Protein AF-A0A538U7N7-F1 (afdb_monomer_lite)

Structure (mmCIF, N/CA/C/O backbone):
data_AF-A0A538U7N7-F1
#
_entry.id   AF-A0A538U7N7-F1
#
loop_
_atom_site.group_PDB
_atom_site.id
_atom_site.type_symbol
_atom_site.label_atom_id
_atom_site.label_alt_id
_atom_site.label_comp_id
_atom_site.label_asym_id
_atom_site.label_entity_id
_atom_site.label_seq_id
_atom_site.pdbx_PDB_ins_code
_atom_site.Cartn_x
_atom_site.Cartn_y
_atom_site.Cartn_z
_atom_site.occupancy
_atom_site.B_iso_or_equiv
_atom_site.auth_seq_id
_atom_site.auth_comp_id
_atom_site.auth_asym_id
_atom_site.auth_atom_id
_atom_site.pdbx_PDB_model_num
ATOM 1 N N . MET A 1 1 ? 27.639 -1.918 -2.775 1.00 50.41 1 MET A N 1
ATOM 2 C CA . MET A 1 1 ? 27.312 -0.479 -2.651 1.00 50.41 1 MET A CA 1
ATOM 3 C C . MET A 1 1 ? 26.416 -0.218 -1.433 1.00 50.41 1 MET A C 1
ATOM 5 O O . MET A 1 1 ? 25.503 0.589 -1.516 1.00 50.41 1 MET A O 1
ATOM 9 N N . PHE A 1 2 ? 26.671 -0.870 -0.293 1.00 56.72 2 PHE A N 1
ATOM 10 C CA . PHE A 1 2 ? 26.079 -0.452 0.978 1.00 56.72 2 PHE A CA 1
ATOM 11 C C . PHE A 1 2 ? 27.094 0.478 1.628 1.00 56.72 2 PHE A C 1
ATOM 13 O O . PHE A 1 2 ? 28.226 0.063 1.870 1.00 56.72 2 PHE A O 1
ATOM 20 N N . SER A 1 3 ? 26.732 1.745 1.812 1.00 66.44 3 SER A N 1
ATOM 21 C CA . SER A 1 3 ? 27.515 2.624 2.670 1.00 66.44 3 SER A CA 1
ATOM 22 C C . SER A 1 3 ? 27.408 2.059 4.084 1.00 66.44 3 SER A C 1
ATOM 24 O O . SER A 1 3 ? 26.305 1.891 4.594 1.00 66.44 3 SER A O 1
ATOM 26 N N . SER A 1 4 ? 28.526 1.721 4.725 1.00 73.62 4 SER A N 1
ATOM 27 C CA . SER A 1 4 ? 28.544 1.279 6.129 1.00 73.62 4 SER A CA 1
ATOM 28 C C . SER A 1 4 ? 28.386 2.474 7.075 1.00 73.62 4 SER A C 1
ATOM 30 O O . SER A 1 4 ? 29.116 2.603 8.055 1.00 73.62 4 SER A O 1
ATOM 32 N N . SER A 1 5 ? 27.482 3.396 6.744 1.00 86.50 5 SER A N 1
ATOM 33 C CA . SER A 1 5 ? 27.194 4.567 7.554 1.00 86.50 5 SER A CA 1
ATOM 34 C C . SER A 1 5 ? 26.445 4.117 8.810 1.00 86.50 5 SER A C 1
ATOM 36 O O . SER A 1 5 ? 25.390 3.486 8.695 1.00 86.50 5 SER A O 1
ATOM 38 N N . PRO A 1 6 ? 26.934 4.446 10.019 1.00 88.25 6 PRO A N 1
ATOM 39 C CA . PRO A 1 6 ? 26.208 4.164 11.256 1.00 88.25 6 PRO A CA 1
ATOM 40 C C . PRO A 1 6 ? 24.798 4.775 11.279 1.00 88.25 6 PRO A C 1
ATOM 42 O O . PRO A 1 6 ? 23.907 4.241 11.937 1.00 88.25 6 PRO A O 1
ATOM 45 N N . LEU A 1 7 ? 24.577 5.867 10.535 1.00 89.94 7 LEU A N 1
ATOM 46 C CA . LEU A 1 7 ? 23.271 6.521 10.426 1.00 89.94 7 LEU A CA 1
ATOM 47 C C . LEU A 1 7 ? 22.249 5.655 9.680 1.00 89.94 7 LEU A C 1
ATOM 49 O O . LEU A 1 7 ? 21.102 5.574 10.113 1.00 89.94 7 LEU A O 1
ATOM 53 N N . ASP A 1 8 ? 22.660 4.965 8.616 1.00 91.06 8 ASP A N 1
ATOM 54 C CA . ASP A 1 8 ? 21.761 4.135 7.804 1.00 91.06 8 ASP A CA 1
ATOM 55 C C . ASP A 1 8 ? 21.240 2.956 8.635 1.00 91.06 8 ASP A C 1
ATOM 57 O O . ASP A 1 8 ? 20.038 2.686 8.686 1.00 91.06 8 ASP A O 1
ATOM 61 N N . TRP A 1 9 ? 22.139 2.310 9.382 1.00 92.12 9 TRP A N 1
ATOM 62 C CA . TRP A 1 9 ? 21.781 1.253 10.327 1.00 92.12 9 TRP A CA 1
ATOM 63 C C . TRP A 1 9 ? 20.920 1.764 11.482 1.00 92.12 9 TRP A C 1
ATOM 65 O O . TRP A 1 9 ? 19.987 1.073 11.894 1.00 92.12 9 TRP A O 1
ATOM 75 N N . GLY A 1 10 ? 21.183 2.981 11.967 1.00 94.62 10 GLY A N 1
ATOM 76 C CA . GLY A 1 10 ? 20.338 3.647 12.956 1.00 94.62 10 GLY A CA 1
ATOM 77 C C . GLY A 1 10 ? 18.899 3.833 12.466 1.00 94.62 10 GLY A C 1
ATOM 78 O O . GLY A 1 10 ? 17.961 3.514 13.195 1.00 94.62 10 GLY A O 1
ATOM 79 N N . LEU A 1 11 ? 18.711 4.274 11.217 1.00 94.06 11 LEU A N 1
ATOM 80 C CA . LEU A 1 11 ? 17.386 4.442 10.606 1.00 94.06 11 LEU A CA 1
ATOM 81 C C . LEU A 1 11 ? 16.656 3.106 10.427 1.00 94.06 11 LEU A C 1
ATOM 83 O O . LEU A 1 11 ? 15.468 3.008 10.740 1.00 94.06 11 LEU A O 1
ATOM 87 N N . VAL A 1 12 ? 17.363 2.067 9.976 1.00 94.06 12 VAL A N 1
ATOM 88 C CA . VAL A 1 12 ? 16.797 0.717 9.838 1.00 94.06 12 VAL A CA 1
ATOM 89 C C . VAL A 1 12 ? 16.360 0.172 11.201 1.00 94.06 12 VAL A C 1
ATOM 91 O O . VAL A 1 12 ? 15.230 -0.298 11.345 1.00 94.06 12 VAL A O 1
ATOM 94 N N . ALA A 1 13 ? 17.212 0.281 12.223 1.00 95.50 13 ALA A N 1
ATOM 95 C CA . ALA A 1 13 ? 16.880 -0.154 13.577 1.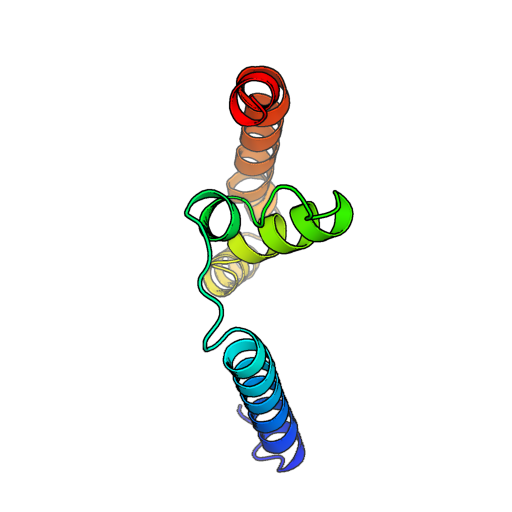00 95.50 13 ALA A CA 1
ATOM 96 C C . ALA A 1 13 ? 15.683 0.623 14.149 1.00 95.50 13 ALA A C 1
ATOM 98 O O . ALA A 1 13 ? 14.772 0.016 14.714 1.00 95.50 13 ALA A O 1
ATOM 99 N N . ALA A 1 14 ? 15.640 1.944 13.950 1.00 96.56 14 ALA A N 1
ATOM 100 C CA . ALA A 1 14 ? 14.522 2.783 14.376 1.00 96.56 14 ALA A CA 1
ATOM 101 C C . ALA A 1 14 ? 13.203 2.381 13.696 1.00 96.56 14 ALA A C 1
ATOM 103 O O . ALA A 1 14 ? 12.170 2.309 14.364 1.00 96.56 14 ALA A O 1
ATOM 104 N N . TYR A 1 15 ? 13.233 2.060 12.400 1.00 95.81 15 TYR A N 1
ATOM 105 C CA . TYR A 1 15 ? 12.067 1.564 11.667 1.00 95.81 15 TYR A CA 1
ATOM 106 C C . TYR A 1 15 ? 11.531 0.253 12.262 1.00 95.81 15 TYR A C 1
ATOM 108 O O . TYR A 1 15 ? 10.343 0.158 12.580 1.00 95.81 15 TYR A O 1
ATOM 116 N N . PHE A 1 16 ? 12.395 -0.741 12.491 1.00 96.62 16 PHE A N 1
ATOM 117 C CA . PHE A 1 16 ? 11.975 -2.010 13.095 1.00 96.62 16 PHE A CA 1
ATOM 118 C C . PHE A 1 16 ? 11.504 -1.849 14.545 1.00 96.62 16 PHE A C 1
ATOM 120 O O . PHE A 1 16 ? 10.506 -2.460 14.933 1.00 96.62 16 PHE A O 1
ATOM 127 N N . ALA A 1 17 ? 12.160 -0.996 15.336 1.00 96.81 17 ALA A N 1
ATOM 128 C CA . ALA A 1 17 ? 11.731 -0.683 16.697 1.00 96.81 17 ALA A CA 1
ATOM 129 C C . ALA A 1 17 ? 10.347 -0.016 16.715 1.00 96.81 17 ALA A C 1
ATOM 131 O O . ALA A 1 17 ? 9.497 -0.373 17.534 1.00 96.81 17 ALA A O 1
ATOM 132 N N . PHE A 1 18 ? 10.085 0.901 15.779 1.00 96.12 18 PHE A N 1
ATOM 133 C CA . PHE A 1 18 ? 8.769 1.508 15.603 1.00 96.12 18 PHE A CA 1
ATOM 134 C C . PHE A 1 18 ? 7.702 0.456 15.273 1.00 96.12 18 PHE A C 1
ATOM 136 O O . PHE A 1 18 ? 6.654 0.432 15.922 1.00 96.12 18 PHE A O 1
ATOM 143 N N . LEU A 1 19 ? 7.973 -0.456 14.332 1.00 94.31 19 LEU A N 1
ATOM 144 C CA . L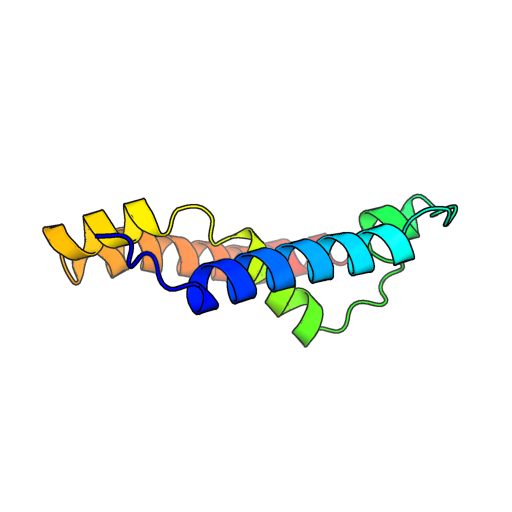EU A 1 19 ? 7.050 -1.549 14.003 1.00 94.31 19 LEU A CA 1
ATOM 145 C C . LEU A 1 19 ? 6.770 -2.452 15.211 1.00 94.31 19 LEU A C 1
ATOM 147 O O . LEU A 1 19 ? 5.610 -2.764 15.487 1.00 94.31 19 LEU A O 1
ATOM 151 N N . ALA A 1 20 ? 7.807 -2.828 15.961 1.00 95.00 20 ALA A N 1
ATOM 152 C CA . ALA A 1 20 ? 7.667 -3.636 17.168 1.00 95.00 20 ALA A CA 1
ATOM 153 C C . ALA A 1 20 ? 6.824 -2.920 18.237 1.00 95.00 20 ALA A C 1
ATOM 155 O O . ALA A 1 20 ? 5.941 -3.533 18.837 1.00 95.00 20 ALA A O 1
ATOM 156 N N . ALA A 1 21 ? 7.027 -1.614 18.432 1.00 94.81 21 ALA A N 1
ATOM 157 C CA . ALA A 1 21 ? 6.235 -0.809 19.359 1.00 94.81 21 ALA A CA 1
ATOM 158 C C . ALA A 1 21 ? 4.756 -0.721 18.938 1.00 94.81 21 ALA A C 1
ATOM 160 O O . ALA A 1 21 ? 3.864 -0.827 19.785 1.00 94.81 21 ALA A O 1
ATOM 161 N N . VAL A 1 22 ? 4.475 -0.557 17.639 1.00 91.88 22 VAL A N 1
ATOM 162 C CA . VAL A 1 22 ? 3.103 -0.570 17.100 1.00 91.88 22 VAL A CA 1
ATOM 163 C C . VAL A 1 22 ? 2.447 -1.934 17.322 1.00 91.88 22 VAL A C 1
ATOM 165 O O . VAL A 1 22 ? 1.309 -1.993 17.792 1.00 91.88 22 VAL A O 1
ATOM 168 N N . TRP A 1 23 ? 3.164 -3.022 17.043 1.00 89.06 23 TRP A N 1
ATOM 169 C CA . TRP A 1 23 ? 2.668 -4.384 17.239 1.00 89.06 23 TRP A CA 1
ATOM 170 C C . TRP A 1 23 ? 2.386 -4.694 18.713 1.00 89.06 23 TRP A C 1
ATOM 172 O O . TRP A 1 23 ? 1.310 -5.196 19.045 1.00 89.06 23 TRP A O 1
ATOM 182 N N . TRP A 1 24 ? 3.288 -4.296 19.615 1.00 91.88 24 TRP A N 1
ATOM 183 C CA . TRP A 1 24 ? 3.117 -4.477 21.057 1.00 91.88 24 TRP A CA 1
ATOM 184 C C . TRP A 1 24 ? 1.854 -3.777 21.579 1.00 91.88 24 TRP A C 1
ATOM 186 O O . TRP A 1 24 ? 1.131 -4.329 22.404 1.00 91.88 24 TRP A O 1
ATOM 196 N N . ARG A 1 25 ? 1.508 -2.592 21.055 1.00 84.44 25 ARG A N 1
ATOM 197 C CA . ARG A 1 25 ? 0.263 -1.878 21.418 1.00 84.44 25 ARG A CA 1
ATOM 198 C C . ARG A 1 25 ? -1.021 -2.618 21.011 1.00 84.44 25 ARG A C 1
ATOM 200 O O . ARG A 1 25 ? -2.101 -2.295 21.517 1.00 84.44 25 ARG A O 1
ATOM 207 N N . GLY A 1 26 ? -0.928 -3.563 20.078 1.00 75.88 26 GLY A N 1
ATOM 208 C CA . GLY A 1 26 ? -2.025 -4.443 19.670 1.00 75.88 26 GLY A CA 1
ATOM 209 C C . GLY A 1 26 ? -2.110 -5.741 20.477 1.00 75.88 26 GLY A C 1
ATOM 210 O O . GLY A 1 26 ? -3.162 -6.383 20.475 1.00 75.88 26 GLY A O 1
ATOM 211 N N . PHE A 1 27 ? -1.041 -6.114 21.186 1.00 73.50 27 PHE A N 1
ATOM 212 C CA . PHE A 1 27 ? -0.957 -7.359 21.945 1.00 73.50 27 PHE A CA 1
ATOM 213 C C . PHE A 1 27 ? -1.895 -7.335 23.163 1.00 73.50 27 PHE A C 1
ATOM 215 O O . PHE A 1 27 ? -1.933 -6.369 23.921 1.00 73.50 27 PHE A O 1
ATOM 222 N N . GLY A 1 28 ? -2.687 -8.396 23.345 1.00 68.75 28 GLY A N 1
ATOM 223 C CA . GLY A 1 28 ? -3.601 -8.551 24.488 1.00 68.75 28 GLY A CA 1
ATOM 224 C C . GLY A 1 28 ? -5.025 -8.016 24.292 1.00 68.75 28 GLY A C 1
ATOM 225 O O . GLY A 1 28 ? -5.873 -8.214 25.163 1.00 68.75 28 GLY A O 1
ATOM 226 N N . LYS A 1 29 ? -5.346 -7.394 23.150 1.00 74.69 29 LYS A N 1
ATOM 227 C CA . LYS A 1 29 ? -6.735 -7.029 22.829 1.00 74.69 29 LYS A CA 1
ATOM 228 C C . LYS A 1 29 ? -7.502 -8.274 22.370 1.00 74.69 29 LYS A C 1
ATOM 230 O O . LYS A 1 29 ? -7.167 -8.859 21.344 1.00 74.69 29 LYS A O 1
ATOM 235 N N . ARG A 1 30 ? -8.557 -8.668 23.097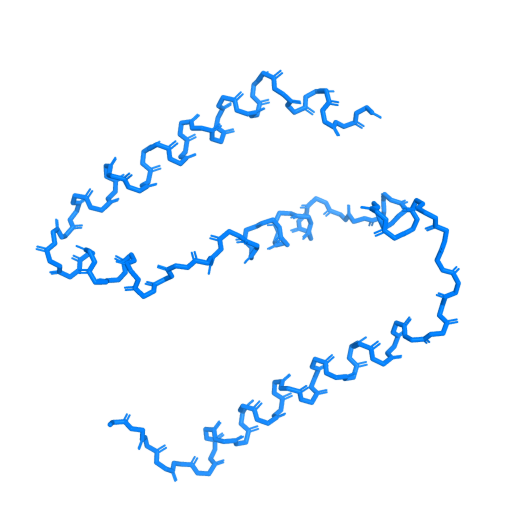 1.00 70.25 30 ARG A N 1
ATOM 236 C CA . ARG A 1 30 ? -9.553 -9.630 22.589 1.00 70.25 30 ARG A CA 1
ATOM 237 C C . ARG A 1 30 ? -10.345 -8.949 21.476 1.00 70.25 30 ARG A C 1
ATOM 239 O O . ARG A 1 30 ? -11.294 -8.222 21.749 1.00 70.25 30 ARG A O 1
ATOM 246 N N . ALA A 1 31 ? -9.902 -9.131 20.238 1.00 76.69 31 ALA A N 1
ATOM 247 C CA . ALA A 1 31 ? -10.608 -8.635 19.070 1.00 76.69 31 ALA A CA 1
ATOM 248 C C . ALA A 1 31 ? -11.750 -9.592 18.720 1.00 76.69 31 ALA A C 1
ATOM 250 O O . ALA A 1 31 ? -11.546 -10.801 18.592 1.00 76.69 31 ALA A O 1
ATOM 251 N N . THR A 1 32 ? -12.951 -9.050 18.547 1.00 84.69 32 THR A N 1
ATOM 252 C CA . THR A 1 32 ? -14.053 -9.782 17.918 1.00 84.69 32 THR A CA 1
ATOM 253 C C . THR A 1 32 ? -13.696 -10.055 16.453 1.00 84.69 32 THR A C 1
ATOM 255 O O . THR A 1 32 ? -12.892 -9.331 15.865 1.00 84.69 32 THR A O 1
ATOM 258 N N . THR A 1 33 ? -14.324 -11.038 15.804 1.00 83.62 33 THR A N 1
ATOM 259 C CA . THR A 1 33 ? -14.099 -11.320 14.372 1.00 83.62 33 THR A CA 1
ATOM 260 C C . THR A 1 33 ? -14.267 -10.073 13.494 1.00 83.62 33 THR A C 1
ATOM 262 O O . THR A 1 33 ? -13.471 -9.842 12.589 1.00 83.62 33 THR A O 1
ATOM 265 N N . LEU A 1 34 ? -15.249 -9.216 13.799 1.00 83.31 34 LEU A N 1
ATOM 266 C CA . LEU A 1 34 ? -15.453 -7.940 13.101 1.00 83.31 34 LEU A CA 1
ATOM 267 C C . LEU A 1 34 ? -14.323 -6.927 13.349 1.00 83.31 34 LEU A C 1
ATOM 269 O O . LEU A 1 34 ? -13.944 -6.190 12.440 1.00 83.31 34 LEU A O 1
ATOM 273 N N . ASP A 1 35 ? -13.761 -6.892 14.555 1.00 84.69 35 ASP A N 1
ATOM 274 C CA . ASP A 1 35 ? -12.637 -6.008 14.871 1.00 84.69 35 ASP A CA 1
ATOM 275 C C . ASP A 1 35 ? -11.358 -6.466 14.168 1.00 84.69 35 ASP A C 1
ATOM 277 O O . ASP A 1 35 ? -10.568 -5.635 13.734 1.00 84.69 35 ASP A O 1
ATOM 281 N N . TYR A 1 36 ? -11.173 -7.777 14.005 1.00 83.62 36 TYR A N 1
ATOM 282 C CA . TYR A 1 36 ? -10.013 -8.328 13.309 1.00 83.62 36 TYR A CA 1
ATOM 283 C C . TYR A 1 36 ? -10.115 -8.185 11.782 1.00 83.62 36 TYR A C 1
ATOM 285 O O . TYR A 1 36 ? -9.153 -7.772 11.143 1.00 83.62 36 TYR A O 1
ATOM 293 N N . LEU A 1 37 ? -11.278 -8.487 11.191 1.00 84.12 37 LEU A N 1
ATOM 294 C CA . LEU A 1 37 ? -11.440 -8.510 9.730 1.00 84.12 37 LEU A CA 1
ATOM 295 C C . LEU A 1 37 ? -11.653 -7.127 9.108 1.00 84.12 37 LEU A C 1
ATOM 297 O O . LEU A 1 37 ? -11.166 -6.870 8.012 1.00 84.12 37 LEU A O 1
ATOM 301 N N . VAL A 1 38 ? -12.404 -6.244 9.773 1.00 84.25 38 VAL A N 1
ATOM 302 C CA . VAL A 1 38 ? -12.785 -4.934 9.210 1.00 84.25 38 VAL A CA 1
ATOM 303 C C . VAL A 1 38 ? -12.428 -3.764 10.121 1.00 84.25 38 VAL A C 1
ATOM 305 O O . VAL A 1 38 ? -12.917 -2.654 9.903 1.00 84.25 38 VAL A O 1
ATOM 308 N N . ALA A 1 39 ? -11.604 -3.986 11.154 1.00 84.75 39 ALA A N 1
ATOM 309 C CA . ALA A 1 39 ? -11.238 -2.961 12.137 1.00 84.75 39 ALA A CA 1
ATOM 310 C C . ALA A 1 39 ? -12.469 -2.233 12.721 1.00 84.75 39 ALA A C 1
ATOM 312 O O . ALA A 1 39 ? -12.447 -1.022 12.964 1.00 84.75 39 ALA A O 1
ATOM 313 N N . GLY A 1 40 ? -13.590 -2.955 12.860 1.00 81.19 40 GLY A N 1
ATOM 314 C CA . GLY A 1 40 ? -14.867 -2.403 13.315 1.00 81.19 40 GLY A CA 1
ATOM 315 C C . GLY A 1 40 ? -15.438 -1.296 12.415 1.00 81.19 40 GLY A C 1
ATOM 316 O O . GLY A 1 40 ? -16.176 -0.446 12.907 1.00 81.19 40 GLY A O 1
ATOM 317 N N . ARG A 1 41 ? -15.068 -1.259 11.124 1.00 83.50 41 ARG A N 1
ATOM 318 C CA . ARG A 1 41 ? -15.428 -0.210 10.146 1.00 83.50 41 ARG A CA 1
ATOM 319 C C . ARG A 1 41 ? -14.996 1.207 10.565 1.00 83.50 41 ARG A C 1
ATOM 321 O O . ARG A 1 41 ? -15.603 2.190 10.153 1.00 83.50 41 ARG A O 1
ATOM 328 N N . ARG A 1 42 ? -13.933 1.323 11.372 1.00 85.94 42 ARG A N 1
ATOM 329 C CA . ARG A 1 42 ? -13.412 2.609 11.886 1.00 85.94 42 ARG A CA 1
ATOM 330 C C . ARG A 1 42 ? -12.353 3.254 10.989 1.00 85.94 42 ARG A C 1
ATOM 332 O O . ARG A 1 42 ? -11.913 4.366 11.266 1.00 85.94 42 ARG A O 1
ATOM 339 N N . VAL A 1 43 ? -11.908 2.556 9.944 1.00 88.00 43 VAL A N 1
ATOM 340 C CA . VAL A 1 43 ? -10.859 3.039 9.040 1.00 88.00 43 VAL A CA 1
ATOM 341 C C . VAL A 1 43 ? -11.433 4.135 8.148 1.00 88.00 43 VAL A C 1
ATOM 343 O O . VAL A 1 43 ? -12.391 3.912 7.410 1.00 88.00 43 VAL A O 1
ATOM 346 N N . THR A 1 44 ? -10.847 5.328 8.220 1.00 92.00 44 THR A N 1
ATOM 347 C CA . THR A 1 44 ? -11.232 6.448 7.359 1.00 92.00 44 THR A CA 1
ATOM 348 C C . THR A 1 44 ? -10.839 6.168 5.910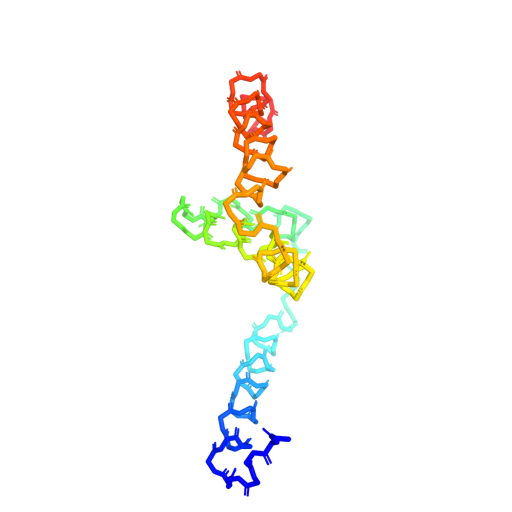 1.00 92.00 44 THR A C 1
ATOM 350 O O . THR A 1 44 ? -9.896 5.425 5.645 1.00 92.00 44 THR A O 1
ATOM 353 N N . LEU A 1 45 ? -11.528 6.795 4.953 1.00 89.88 45 LEU A N 1
ATOM 354 C CA . LEU A 1 45 ? -11.233 6.609 3.530 1.00 89.88 45 LEU A CA 1
ATOM 355 C C . LEU A 1 45 ? -9.748 6.861 3.177 1.00 89.88 45 LEU A C 1
ATOM 357 O O . LEU A 1 45 ? -9.174 6.016 2.492 1.00 89.88 45 LEU A O 1
ATOM 361 N N . PRO A 1 46 ? -9.080 7.929 3.666 1.00 93.31 46 PRO A N 1
ATOM 362 C CA . PRO A 1 46 ? -7.664 8.145 3.367 1.00 93.31 46 PRO A CA 1
ATOM 363 C C . PRO A 1 46 ? -6.761 7.046 3.934 1.00 93.31 46 PRO A C 1
ATOM 365 O O . PRO A 1 46 ? -5.856 6.579 3.247 1.00 93.31 46 PRO A O 1
ATOM 368 N N . ALA A 1 47 ? -7.029 6.594 5.164 1.00 91.38 47 ALA A N 1
ATOM 369 C CA . ALA A 1 47 ? -6.271 5.510 5.782 1.00 91.38 47 ALA A CA 1
ATOM 370 C C . ALA A 1 47 ? -6.474 4.189 5.027 1.00 91.38 47 ALA A C 1
ATOM 372 O O . ALA A 1 47 ? -5.508 3.475 4.772 1.00 91.38 47 ALA A O 1
ATOM 373 N N . PHE A 1 48 ? -7.707 3.903 4.600 1.00 90.06 48 PHE A N 1
ATOM 374 C CA . PHE A 1 48 ? -8.031 2.726 3.799 1.00 90.06 48 PHE A CA 1
ATOM 375 C C . PHE A 1 48 ? -7.280 2.729 2.462 1.00 90.06 48 PHE A C 1
ATOM 377 O O . PHE A 1 48 ? -6.631 1.739 2.123 1.00 90.06 48 PHE A O 1
ATOM 384 N N . VAL A 1 49 ? -7.302 3.855 1.739 1.00 91.50 49 VAL A N 1
ATOM 385 C CA . VAL A 1 49 ? -6.557 4.017 0.480 1.00 91.50 49 VAL A CA 1
ATOM 386 C C . VAL A 1 49 ? -5.059 3.827 0.712 1.00 91.50 49 VAL A C 1
ATOM 388 O O . VAL A 1 49 ? -4.433 3.077 -0.031 1.00 91.50 49 VAL A O 1
ATOM 391 N N . ALA A 1 50 ? -4.489 4.425 1.763 1.00 92.69 50 ALA A N 1
ATOM 392 C CA . ALA A 1 50 ? -3.072 4.268 2.087 1.00 92.69 50 ALA A CA 1
ATOM 393 C C . ALA A 1 50 ? -2.692 2.798 2.339 1.00 92.69 50 ALA A C 1
ATOM 395 O O . ALA A 1 50 ? -1.708 2.315 1.781 1.00 92.69 50 ALA A O 1
ATOM 396 N N . THR A 1 51 ? -3.490 2.061 3.120 1.00 90.81 51 THR A N 1
ATOM 397 C CA . THR A 1 51 ? -3.234 0.634 3.381 1.00 90.81 51 THR A CA 1
ATOM 398 C C . THR A 1 51 ? -3.436 -0.244 2.150 1.00 90.81 51 THR A C 1
ATOM 400 O O . THR A 1 51 ? -2.669 -1.183 1.932 1.00 90.81 51 THR A O 1
ATOM 403 N N . LEU A 1 52 ? -4.436 0.071 1.321 1.00 89.62 52 LEU A N 1
ATOM 404 C CA . LEU A 1 52 ? -4.696 -0.654 0.083 1.00 89.62 52 LEU A CA 1
ATOM 405 C C . LEU A 1 52 ? -3.507 -0.493 -0.864 1.00 89.62 52 LEU A C 1
ATOM 407 O O . LEU A 1 52 ? -2.930 -1.483 -1.293 1.00 89.62 52 LEU A O 1
ATOM 411 N N . VAL A 1 53 ? -3.087 0.746 -1.111 1.00 89.00 53 VAL A N 1
ATOM 412 C CA . VAL A 1 53 ? -1.943 1.063 -1.970 1.00 89.00 53 VAL A CA 1
ATOM 413 C C . VAL A 1 53 ? -0.667 0.390 -1.453 1.00 89.00 53 VAL A C 1
ATOM 415 O O . VAL A 1 53 ? 0.027 -0.265 -2.227 1.00 89.00 53 VAL A O 1
ATOM 418 N N . ALA A 1 54 ? -0.395 0.459 -0.146 1.00 89.38 54 ALA A N 1
ATOM 419 C CA . ALA A 1 54 ? 0.774 -0.184 0.459 1.00 89.38 54 ALA A CA 1
ATOM 420 C C . ALA A 1 54 ? 0.802 -1.711 0.256 1.00 89.38 54 ALA A C 1
ATOM 422 O O . ALA A 1 54 ? 1.870 -2.279 0.043 1.00 89.38 54 ALA A O 1
ATOM 423 N N . THR A 1 55 ? -0.361 -2.371 0.266 1.00 87.31 55 THR A N 1
ATOM 424 C CA . THR A 1 55 ? -0.466 -3.832 0.080 1.00 87.31 55 THR A CA 1
ATOM 425 C C . THR A 1 55 ? -0.117 -4.267 -1.347 1.00 87.31 55 THR A C 1
ATOM 427 O O . THR A 1 55 ? 0.344 -5.385 -1.560 1.00 87.31 55 THR A O 1
ATOM 430 N N . TRP A 1 56 ? -0.299 -3.385 -2.332 1.00 80.25 56 TRP A N 1
ATOM 431 C CA . TRP A 1 56 ? -0.039 -3.686 -3.743 1.00 80.25 56 TRP A CA 1
ATOM 432 C C . TRP A 1 56 ? 1.409 -3.435 -4.178 1.00 80.25 56 TRP A C 1
ATOM 434 O O . TRP A 1 56 ? 1.810 -3.887 -5.248 1.00 80.25 56 TRP A O 1
ATOM 444 N N . TYR A 1 57 ? 2.231 -2.783 -3.352 1.00 78.44 57 TYR A N 1
ATOM 445 C CA . TYR A 1 57 ? 3.643 -2.510 -3.655 1.00 78.44 57 TYR A CA 1
ATOM 446 C C . TYR A 1 57 ? 4.572 -3.730 -3.451 1.00 78.44 57 TYR A C 1
ATOM 448 O O . TYR A 1 57 ? 5.692 -3.612 -2.956 1.00 78.44 57 TYR A O 1
ATOM 456 N N . GLY A 1 58 ? 4.133 -4.919 -3.868 1.00 73.94 58 GLY A N 1
ATOM 457 C CA . GLY A 1 58 ? 4.918 -6.156 -3.856 1.00 73.94 58 GLY A CA 1
ATOM 458 C C . GLY A 1 58 ? 5.503 -6.459 -5.235 1.00 73.94 58 GLY A C 1
ATOM 459 O O . GLY A 1 58 ? 4.886 -7.163 -6.021 1.00 73.94 58 GLY A O 1
ATOM 460 N N . GLY A 1 59 ? 6.680 -5.916 -5.556 1.00 81.38 59 GLY A N 1
ATOM 461 C CA . GLY A 1 59 ? 7.329 -6.162 -6.858 1.00 81.38 59 GLY A CA 1
ATOM 462 C C . GLY A 1 59 ? 8.156 -5.006 -7.414 1.00 81.38 59 GLY A C 1
ATOM 463 O O . GLY A 1 59 ? 8.488 -5.003 -8.598 1.00 81.38 59 GLY A O 1
ATOM 464 N N . ILE A 1 60 ? 8.501 -4.019 -6.581 1.00 87.00 60 ILE A N 1
ATOM 465 C CA . ILE A 1 60 ? 9.150 -2.781 -7.031 1.00 87.00 60 ILE A CA 1
ATOM 466 C C . ILE A 1 60 ? 10.480 -3.019 -7.760 1.00 87.00 60 ILE A C 1
ATOM 468 O O . ILE A 1 60 ? 10.790 -2.304 -8.706 1.00 87.00 60 ILE A O 1
ATOM 472 N N . LEU A 1 61 ? 11.229 -4.060 -7.379 1.00 89.19 61 LEU A N 1
ATOM 473 C CA . LEU A 1 61 ? 12.474 -4.434 -8.054 1.00 89.19 61 LEU A CA 1
ATOM 474 C C . LEU A 1 61 ? 12.225 -4.939 -9.482 1.00 89.19 61 LEU A C 1
ATOM 476 O O . LEU A 1 61 ? 12.925 -4.518 -10.396 1.00 89.19 61 LEU A O 1
ATOM 480 N N . GLY A 1 62 ? 11.200 -5.771 -9.692 1.00 88.44 62 GLY A N 1
ATOM 481 C CA . GLY A 1 62 ? 10.852 -6.287 -11.021 1.00 88.44 62 GLY A CA 1
ATOM 482 C C . GLY A 1 62 ? 10.303 -5.198 -11.944 1.00 88.44 62 GLY A C 1
ATOM 483 O O . GLY A 1 62 ? 10.693 -5.113 -13.107 1.00 88.44 62 GLY A O 1
ATOM 484 N N . VAL A 1 63 ? 9.464 -4.306 -11.409 1.00 89.44 63 VAL A N 1
ATOM 485 C CA . VAL A 1 63 ? 8.990 -3.113 -12.134 1.00 89.44 63 VAL A CA 1
ATOM 486 C C . VAL A 1 63 ? 10.164 -2.192 -12.484 1.00 89.44 63 VAL A C 1
ATOM 488 O O . VAL A 1 63 ? 10.230 -1.669 -13.598 1.00 89.44 63 VAL A O 1
ATOM 491 N N . GLY A 1 64 ? 11.120 -2.021 -11.566 1.00 90.06 64 GLY A N 1
ATOM 492 C CA . GLY A 1 64 ? 12.335 -1.240 -11.794 1.00 90.06 64 GLY A CA 1
ATOM 493 C C . GLY A 1 64 ? 13.218 -1.827 -12.896 1.00 90.06 64 GLY A C 1
ATOM 494 O O . GLY A 1 64 ? 13.604 -1.111 -13.818 1.00 90.06 64 GLY A O 1
ATOM 495 N N . GLU A 1 65 ? 13.479 -3.133 -12.853 1.00 93.75 65 GLU A N 1
ATOM 496 C CA . GLU A 1 65 ? 14.241 -3.851 -13.881 1.00 93.75 65 GLU A CA 1
ATOM 497 C C . GLU A 1 65 ? 13.565 -3.759 -15.256 1.00 93.75 65 GLU A C 1
ATOM 499 O O . GLU A 1 65 ? 14.226 -3.483 -16.262 1.00 93.75 65 GLU A O 1
ATOM 504 N N . TYR A 1 66 ? 12.242 -3.935 -15.309 1.00 93.56 66 TYR A N 1
ATOM 505 C CA . TYR A 1 66 ? 11.487 -3.820 -16.553 1.00 93.56 66 TYR A CA 1
ATOM 506 C C . TYR A 1 66 ? 11.516 -2.391 -17.103 1.00 93.56 66 TYR A C 1
ATOM 508 O O . TYR A 1 66 ? 11.736 -2.190 -18.295 1.00 93.56 66 TYR A O 1
ATOM 516 N N . THR A 1 67 ? 11.357 -1.388 -16.238 1.00 93.88 67 THR A N 1
ATOM 517 C CA . THR A 1 67 ? 11.454 0.026 -16.623 1.00 93.88 67 THR A CA 1
ATOM 518 C C . THR A 1 67 ? 12.851 0.362 -17.143 1.00 93.88 67 THR A C 1
ATOM 520 O O . THR A 1 67 ? 12.971 1.053 -18.150 1.00 93.88 67 THR A O 1
ATOM 523 N N . TRP A 1 68 ? 13.909 -0.164 -16.519 1.00 94.56 68 TRP A N 1
ATOM 524 C CA . TRP A 1 68 ? 15.283 0.028 -16.989 1.00 94.56 68 TRP A CA 1
ATOM 525 C C . TRP A 1 68 ? 15.505 -0.551 -18.393 1.00 94.56 68 TRP A C 1
ATOM 527 O O . TRP A 1 68 ? 16.167 0.069 -19.221 1.00 94.56 68 TRP A O 1
ATOM 537 N N . ARG A 1 69 ? 14.930 -1.725 -18.680 1.00 95.44 69 ARG A N 1
ATOM 538 C CA . ARG A 1 69 ? 15.096 -2.408 -19.974 1.00 95.44 69 ARG A CA 1
ATOM 539 C C . ARG A 1 69 ? 14.179 -1.889 -21.082 1.00 95.44 69 ARG A C 1
ATOM 541 O O . ARG A 1 69 ? 14.595 -1.848 -22.234 1.00 95.44 69 ARG A O 1
ATOM 548 N N . TYR A 1 70 ? 12.939 -1.536 -20.751 1.00 94.19 70 TYR A N 1
ATOM 549 C CA . TYR A 1 70 ? 11.870 -1.287 -21.729 1.00 94.19 70 TYR A CA 1
ATOM 550 C C . TYR A 1 70 ? 11.217 0.098 -21.603 1.00 94.19 70 TYR A C 1
ATOM 552 O O . TYR A 1 70 ? 10.281 0.414 -22.349 1.00 94.19 70 TYR A O 1
ATOM 560 N N . GLY A 1 71 ? 11.695 0.930 -20.675 1.00 92.62 71 GLY A N 1
ATOM 561 C CA . GLY A 1 71 ? 11.285 2.319 -20.501 1.00 92.62 71 GLY A CA 1
ATOM 562 C C . GLY A 1 71 ? 9.778 2.474 -20.325 1.00 92.62 71 GLY A C 1
ATOM 563 O O . GLY A 1 71 ? 9.159 1.890 -19.433 1.00 92.62 71 GLY A O 1
ATOM 564 N N . ILE A 1 72 ? 9.174 3.259 -21.217 1.00 92.75 72 ILE A N 1
ATOM 565 C CA . ILE A 1 72 ? 7.750 3.607 -21.161 1.00 92.75 72 ILE A CA 1
ATOM 566 C C . ILE A 1 72 ? 6.817 2.408 -21.373 1.00 92.75 72 ILE A C 1
ATOM 568 O O . ILE A 1 72 ? 5.671 2.447 -20.932 1.00 92.75 72 ILE A O 1
ATOM 572 N N . SER A 1 73 ? 7.305 1.308 -21.956 1.00 92.69 73 SER A N 1
ATOM 573 C CA . SER A 1 73 ? 6.516 0.080 -22.143 1.00 92.69 73 SER A CA 1
ATOM 574 C C . SER A 1 73 ? 5.995 -0.479 -20.816 1.00 92.69 73 SER A C 1
ATOM 576 O O . SER A 1 73 ? 4.927 -1.089 -20.779 1.00 92.69 73 SER A O 1
ATOM 578 N N . ASN A 1 74 ? 6.688 -0.198 -19.704 1.00 92.25 74 ASN A N 1
ATOM 579 C CA . ASN A 1 74 ? 6.238 -0.525 -18.350 1.00 92.25 74 ASN A CA 1
ATOM 580 C C . ASN A 1 74 ? 4.811 -0.023 -18.066 1.00 92.25 74 ASN A C 1
ATOM 582 O O . ASN A 1 74 ? 4.027 -0.697 -17.402 1.00 92.25 74 ASN A O 1
ATOM 586 N N . TRP A 1 75 ? 4.450 1.145 -18.600 1.00 89.50 75 TRP A N 1
ATOM 587 C CA . TRP A 1 75 ? 3.138 1.749 -18.389 1.00 89.50 75 TRP A CA 1
ATOM 588 C C . TRP A 1 75 ? 2.032 0.954 -19.071 1.00 89.50 75 TRP A C 1
ATOM 590 O O . TRP A 1 75 ? 0.959 0.796 -18.500 1.00 89.50 75 TRP A O 1
ATOM 600 N N . LEU A 1 76 ? 2.293 0.420 -20.263 1.00 93.12 76 LEU A N 1
ATOM 601 C CA . LEU A 1 76 ? 1.319 -0.388 -20.991 1.00 93.12 76 LEU A CA 1
ATOM 602 C C . LEU A 1 76 ? 1.197 -1.797 -20.411 1.00 93.12 76 LEU A C 1
ATOM 604 O O . LEU A 1 76 ? 0.102 -2.344 -20.399 1.00 93.12 76 LEU A O 1
ATOM 608 N N . VAL A 1 77 ? 2.294 -2.375 -19.919 1.00 91.00 77 VAL A N 1
ATOM 609 C CA . VAL A 1 77 ? 2.297 -3.749 -19.394 1.00 91.00 77 VAL A CA 1
ATOM 610 C C . VAL A 1 77 ? 1.786 -3.816 -17.958 1.00 91.00 77 VAL A C 1
ATOM 612 O O . VAL A 1 77 ? 0.978 -4.683 -17.640 1.00 91.00 77 VAL A O 1
ATOM 615 N N . PHE A 1 78 ? 2.216 -2.898 -17.091 1.00 88.38 78 PHE A N 1
ATOM 616 C CA . PHE A 1 78 ? 1.851 -2.917 -15.672 1.00 88.38 78 PHE A CA 1
ATOM 617 C C . PHE A 1 78 ? 0.816 -1.856 -15.306 1.00 88.38 78 PHE A C 1
ATOM 619 O O . PHE A 1 78 ? -0.061 -2.126 -14.495 1.00 88.38 78 PHE A O 1
ATOM 626 N N . GLY A 1 79 ? 0.881 -0.663 -15.901 1.00 89.06 79 GLY A N 1
ATOM 627 C CA . GLY A 1 79 ? -0.018 0.444 -15.562 1.00 89.06 79 GLY A CA 1
ATOM 628 C C . GLY A 1 79 ? -1.428 0.268 -16.127 1.00 89.06 79 GLY A C 1
ATOM 629 O O . GLY A 1 79 ? -2.401 0.257 -15.377 1.00 89.06 79 GLY A O 1
ATOM 630 N N . VAL A 1 80 ? -1.557 0.117 -17.446 1.00 93.62 80 VAL A N 1
ATOM 631 C CA . VAL A 1 80 ? -2.864 0.077 -18.123 1.00 93.62 80 VAL A CA 1
ATOM 632 C C . VAL A 1 80 ? -3.735 -1.085 -17.626 1.00 93.62 80 VAL A C 1
ATOM 634 O O . VAL A 1 80 ? -4.848 -0.803 -17.181 1.00 93.62 80 VAL A O 1
ATOM 637 N N . PRO A 1 81 ? -3.276 -2.354 -17.595 1.00 92.12 81 PRO A N 1
ATOM 638 C CA . PRO A 1 81 ? -4.080 -3.454 -17.068 1.00 92.12 81 PRO A CA 1
ATOM 639 C C . PRO A 1 81 ? -4.479 -3.242 -15.607 1.00 92.12 81 PRO A C 1
ATOM 641 O O . PRO A 1 81 ? -5.613 -3.542 -15.236 1.00 92.12 81 PRO A O 1
ATOM 644 N N . TYR A 1 82 ? -3.582 -2.671 -14.796 1.00 89.88 82 TYR A N 1
ATOM 645 C CA . TYR A 1 82 ? -3.855 -2.360 -13.395 1.00 89.88 82 TYR A CA 1
ATOM 646 C C . TYR A 1 82 ? -4.975 -1.326 -13.244 1.00 89.88 82 TYR A C 1
ATOM 648 O O . TYR A 1 82 ? -5.953 -1.580 -12.542 1.00 89.88 82 TYR A O 1
ATOM 656 N N . TYR A 1 83 ? -4.883 -0.185 -13.933 1.00 91.69 83 TYR A N 1
ATOM 657 C CA . TYR A 1 83 ? -5.897 0.867 -13.831 1.00 91.69 83 TYR A CA 1
ATOM 658 C C . TYR A 1 83 ? -7.226 0.467 -14.472 1.00 91.69 83 TYR A C 1
ATOM 660 O O . TYR A 1 83 ? -8.281 0.795 -13.929 1.00 91.69 83 TYR A O 1
ATOM 668 N N . VAL A 1 84 ? -7.198 -0.280 -15.578 1.00 95.50 84 VAL A N 1
ATOM 669 C CA . VAL A 1 84 ? -8.414 -0.837 -16.188 1.00 95.50 84 VAL A CA 1
ATOM 670 C C . VAL A 1 84 ? -9.080 -1.822 -15.227 1.00 95.50 84 VAL A C 1
ATOM 672 O O . VAL A 1 84 ? -10.278 -1.710 -14.977 1.00 95.50 84 VAL A O 1
ATOM 675 N N . GLY A 1 85 ? -8.317 -2.736 -14.623 1.00 92.56 85 GLY A N 1
ATOM 676 C CA . GLY A 1 85 ? -8.830 -3.663 -13.614 1.00 92.56 85 GLY A CA 1
ATOM 677 C C . GLY A 1 85 ? -9.404 -2.945 -12.391 1.00 92.56 85 GLY A C 1
ATOM 678 O O . GLY A 1 85 ? -10.502 -3.274 -11.943 1.00 92.56 85 GLY A O 1
ATOM 679 N N . ALA A 1 86 ? -8.715 -1.916 -11.890 1.00 90.75 86 ALA A N 1
ATOM 680 C CA . ALA A 1 86 ? -9.187 -1.098 -10.776 1.00 90.75 86 ALA A CA 1
ATOM 681 C C . ALA A 1 86 ? -10.491 -0.356 -11.116 1.00 90.75 86 ALA A C 1
ATOM 683 O O . ALA A 1 86 ? -11.406 -0.310 -10.292 1.00 90.75 86 ALA A O 1
ATOM 684 N N . LEU A 1 87 ? -10.612 0.173 -12.337 1.00 94.56 87 LEU A N 1
ATOM 685 C CA . LEU A 1 87 ? -11.829 0.827 -12.812 1.00 94.56 87 LEU A CA 1
ATOM 686 C C . LEU A 1 87 ? -12.992 -0.168 -12.930 1.00 94.56 87 LEU A C 1
ATOM 688 O O . LEU A 1 87 ? -14.088 0.109 -12.444 1.00 94.56 87 LEU A O 1
ATOM 692 N N . LEU A 1 88 ? -12.755 -1.348 -13.509 1.00 94.62 88 LEU A N 1
ATOM 693 C CA . LEU A 1 88 ? -13.761 -2.411 -13.591 1.00 94.62 88 LEU A CA 1
ATOM 694 C C . LEU A 1 88 ? -14.206 -2.868 -12.197 1.00 94.62 88 LEU A C 1
ATOM 696 O O . LEU A 1 88 ? -15.401 -3.023 -11.945 1.00 94.62 88 LEU A O 1
ATOM 700 N N . PHE A 1 89 ? -13.267 -3.018 -11.262 1.00 90.31 89 PHE A N 1
ATOM 701 C 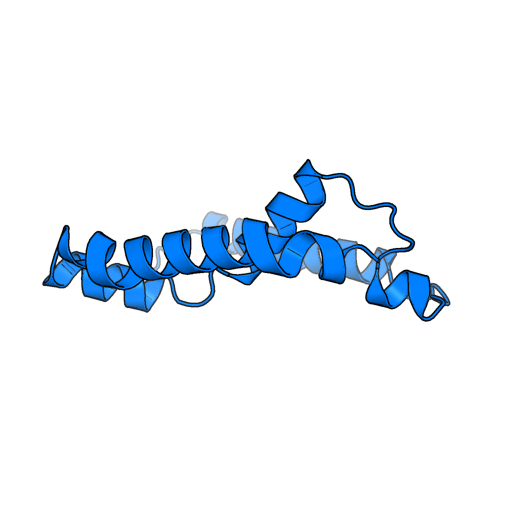CA . PHE A 1 89 ? -13.581 -3.328 -9.871 1.00 90.31 89 PHE A CA 1
ATOM 702 C C . PHE A 1 89 ? -14.446 -2.237 -9.225 1.00 90.31 89 PHE A C 1
ATOM 704 O O . PHE A 1 89 ? -15.464 -2.544 -8.594 1.00 90.31 89 PHE A O 1
ATOM 711 N N . ALA A 1 90 ? -14.088 -0.967 -9.425 1.00 91.25 90 ALA A N 1
ATOM 712 C CA . ALA A 1 90 ? -14.827 0.172 -8.894 1.00 91.25 90 ALA A CA 1
ATOM 713 C C . ALA A 1 90 ? -16.271 0.233 -9.422 1.00 91.25 90 ALA A C 1
ATOM 715 O O . ALA A 1 90 ? -17.197 0.492 -8.652 1.00 91.25 90 ALA A O 1
ATOM 716 N N . LEU A 1 91 ? -16.476 -0.040 -10.713 1.00 93.25 91 LEU A N 1
ATOM 717 C CA . LEU A 1 91 ? -17.790 0.047 -11.353 1.00 93.25 91 LEU A CA 1
ATOM 718 C C . LEU A 1 91 ? -18.671 -1.182 -11.080 1.00 93.25 91 LEU A C 1
ATOM 720 O O . LEU A 1 91 ? -19.856 -1.031 -10.781 1.00 93.25 9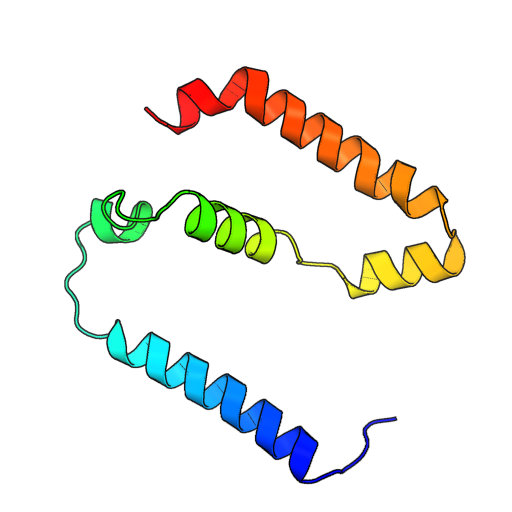1 LEU A O 1
ATOM 724 N N . CYS A 1 92 ? -18.113 -2.393 -11.156 1.00 92.81 92 CYS A N 1
ATOM 725 C CA . CYS A 1 92 ? -18.892 -3.633 -11.088 1.00 92.81 92 CYS A CA 1
ATOM 726 C C . CYS A 1 92 ? -19.000 -4.212 -9.670 1.00 92.81 92 CYS A C 1
ATOM 728 O O . CYS A 1 92 ? -20.043 -4.757 -9.305 1.00 92.81 92 CYS A O 1
ATOM 730 N N . PHE A 1 93 ? -17.944 -4.106 -8.856 1.00 89.00 93 PHE A N 1
ATOM 731 C CA . PHE A 1 93 ? -17.811 -4.899 -7.626 1.00 89.00 93 PHE A CA 1
ATOM 732 C C . PHE A 1 93 ? -17.801 -4.074 -6.339 1.00 89.00 93 PHE A C 1
ATOM 734 O O . PHE A 1 93 ? -18.221 -4.584 -5.297 1.00 89.00 93 PHE A O 1
ATOM 741 N N . ALA A 1 94 ? -17.424 -2.792 -6.381 1.00 87.44 94 ALA A N 1
ATOM 742 C CA . ALA A 1 94 ? -17.324 -1.961 -5.175 1.00 87.44 94 ALA A CA 1
ATOM 743 C C . ALA A 1 94 ? -18.633 -1.889 -4.369 1.00 87.44 94 ALA A C 1
ATOM 745 O O . ALA A 1 94 ? -18.616 -1.873 -3.137 1.00 87.44 94 ALA A O 1
ATOM 746 N N . ARG A 1 95 ? -19.790 -1.899 -5.046 1.00 84.69 95 ARG A N 1
ATOM 747 C CA . ARG A 1 95 ? -21.102 -1.906 -4.379 1.00 84.69 95 ARG A CA 1
ATOM 748 C C . ARG A 1 95 ? -21.372 -3.198 -3.601 1.00 84.69 95 ARG A C 1
ATOM 750 O O . ARG A 1 95 ? -22.057 -3.127 -2.587 1.00 84.69 95 ARG A O 1
ATOM 757 N N . ARG A 1 96 ? -20.857 -4.337 -4.066 1.00 83.25 96 ARG A N 1
ATOM 758 C CA . ARG A 1 96 ? -21.027 -5.649 -3.423 1.00 83.25 96 ARG A CA 1
ATOM 759 C C . ARG A 1 96 ? -19.992 -5.891 -2.324 1.00 83.25 96 ARG A C 1
ATOM 761 O O . ARG A 1 96 ? -20.289 -6.574 -1.360 1.00 83.25 96 ARG A O 1
ATOM 768 N N . ALA A 1 97 ? -18.802 -5.305 -2.444 1.00 80.06 97 ALA A N 1
ATOM 769 C CA . ALA A 1 97 ? -17.745 -5.424 -1.439 1.00 80.06 97 ALA A CA 1
ATOM 770 C C . ALA A 1 97 ? -18.003 -4.614 -0.149 1.00 80.06 97 ALA A C 1
ATOM 772 O O . ALA A 1 97 ? -17.403 -4.899 0.882 1.00 80.06 97 ALA A O 1
ATOM 773 N N . ARG A 1 98 ? -18.868 -3.589 -0.194 1.00 73.75 98 ARG A N 1
ATOM 774 C CA . ARG A 1 98 ? -19.187 -2.724 0.966 1.00 73.75 98 ARG A CA 1
ATOM 775 C C . ARG A 1 98 ? -20.337 -3.234 1.850 1.00 73.75 98 ARG A C 1
ATOM 777 O O . ARG A 1 98 ? -20.486 -2.754 2.978 1.00 73.75 98 ARG A O 1
ATOM 784 N N . THR A 1 99 ? -21.183 -4.106 1.298 1.00 61.31 99 THR A N 1
ATOM 785 C CA . THR A 1 99 ? -22.349 -4.719 1.960 1.00 61.31 99 THR A CA 1
ATOM 786 C C . THR A 1 99 ? -21.895 -5.926 2.751 1.00 61.31 99 THR A C 1
ATOM 788 O O . THR A 1 99 ? -22.023 -5.866 3.994 1.00 61.31 99 THR A O 1
#

Sequence (99 aa):
MFSSSPLDWGLVAAYFAFLAAVWWRGFGKRATTLDYLVAGRRVTLPAFVATLVATWYGGILGVGEYTWRYGISNWLVFGVPYYVGALLFALCFARRART

Organism: Eiseniibacteriota bacterium (NCBI:txid2212470)

Foldseek 3Di:
DDDPDPVVVVVVVVVVVVVVVVVVVVPPDPADPCCVPCVVVPQDPVNVVVVVVVVPPDQVVVLVVCCVVPNPVSCVPPVPVVVVVVVCCVPPPPVVVVD

InterPro domains:
  IPR038377 Sodium/glucose symporter superfamily [G3DSA:1.20.1730.10] (26-99)

Secondary structure (DSSP, 8-state):
-----HHHHHHHHHHHHHHHHHHHTTTT----HHHHHHGGG---HHHHHHHHHHHH---HHHHHHHHHHHTTHHIIIIIHHHHHHHHHIIIIIHHHH--

Radius of gyration: 19.22 Å; chains: 1; bounding box: 51×20×47 Å

pLDDT: mean 87.3, std 8.69, range [50.41, 96.81]